Protein AF-A0A382DEV4-F1 (afdb_monomer_lite)

Secondary structure (DSSP, 8-state):
--EEEEEEEEEETTEEEEEEEEEEEEEEEETTEEEEEEEEEEEEEEEEE---PPTT-----EEEEEEEEEEEE-

Sequence (74 aa):
MSYELITSLRIFEDFSIASEIGSLDRYVEDENVNFTSTGEYIKFGFDYNLFNNWTGMDNSIYLGMRFATSSFNN

Structure (mmCIF, N/CA/C/O backbone):
data_AF-A0A382DEV4-F1
#
_entry.id   AF-A0A382DEV4-F1
#
loop_
_atom_site.group_PDB
_atom_site.id
_atom_site.type_symbol
_atom_site.label_atom_id
_atom_site.label_alt_id
_atom_site.label_comp_id
_atom_site.label_asym_id
_atom_si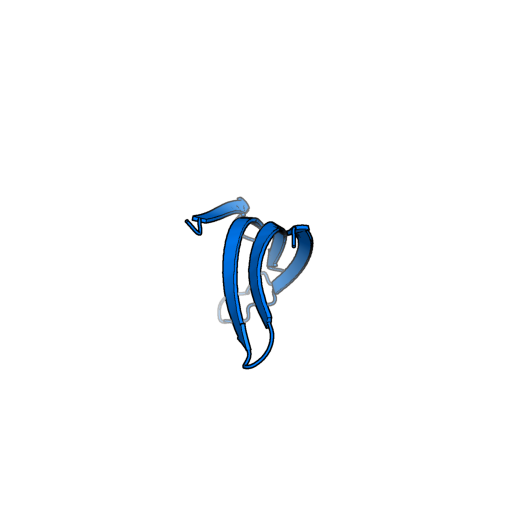te.label_entity_id
_atom_site.label_seq_id
_atom_site.pdbx_PDB_ins_code
_atom_site.Cartn_x
_atom_site.Cartn_y
_atom_site.Cartn_z
_atom_site.occupancy
_atom_site.B_iso_or_equiv
_atom_site.auth_seq_id
_atom_site.auth_comp_id
_atom_site.auth_asym_id
_atom_site.auth_atom_id
_atom_site.pdbx_PDB_model_num
ATOM 1 N N . MET A 1 1 ? 14.819 -8.804 -14.754 1.00 65.31 1 MET A N 1
ATOM 2 C CA . MET A 1 1 ? 14.435 -9.643 -13.600 1.00 65.31 1 MET A CA 1
ATOM 3 C C . MET A 1 1 ? 13.355 -8.889 -12.852 1.00 65.31 1 MET A C 1
ATOM 5 O O . MET A 1 1 ? 13.656 -7.833 -12.310 1.00 65.31 1 MET A O 1
ATOM 9 N N . SER A 1 2 ? 12.128 -9.411 -12.841 1.00 84.44 2 SER A N 1
ATOM 10 C CA . SER A 1 2 ? 11.024 -8.818 -12.083 1.00 84.44 2 SER A CA 1
ATOM 11 C C . SER A 1 2 ? 11.231 -9.034 -10.583 1.00 84.44 2 SER A C 1
ATOM 13 O O . SER A 1 2 ? 11.689 -10.100 -10.164 1.00 84.44 2 SER A O 1
ATOM 15 N N . TYR A 1 3 ? 10.926 -8.014 -9.786 1.00 87.69 3 TYR A N 1
ATOM 16 C CA . TYR A 1 3 ? 10.985 -8.071 -8.329 1.00 87.69 3 TYR A CA 1
ATOM 17 C C . TYR A 1 3 ? 9.742 -7.415 -7.732 1.00 87.69 3 TYR A C 1
ATOM 19 O O . TYR A 1 3 ? 9.200 -6.472 -8.299 1.00 87.69 3 TYR A O 1
ATOM 27 N N . GLU A 1 4 ? 9.299 -7.907 -6.583 1.00 91.44 4 GLU A N 1
ATOM 28 C CA . GLU A 1 4 ? 8.153 -7.375 -5.851 1.00 91.44 4 GLU A CA 1
ATOM 29 C C . GLU A 1 4 ? 8.456 -7.439 -4.357 1.00 91.44 4 GLU A C 1
ATOM 31 O O . GLU A 1 4 ? 8.938 -8.452 -3.844 1.00 91.44 4 GLU A O 1
ATOM 36 N N . LEU A 1 5 ? 8.201 -6.335 -3.666 1.00 93.56 5 LEU A N 1
ATOM 37 C CA . LEU A 1 5 ? 8.359 -6.204 -2.232 1.00 93.56 5 LEU A CA 1
ATOM 38 C C . LEU A 1 5 ? 7.058 -5.671 -1.643 1.00 93.56 5 LEU A C 1
ATOM 40 O O . LEU A 1 5 ? 6.652 -4.544 -1.922 1.00 93.56 5 LEU A O 1
ATOM 44 N N . ILE A 1 6 ? 6.445 -6.478 -0.781 1.00 94.38 6 ILE A N 1
ATOM 45 C CA . ILE A 1 6 ? 5.222 -6.139 -0.054 1.00 94.38 6 ILE A CA 1
ATOM 46 C C . ILE A 1 6 ? 5.579 -5.931 1.415 1.00 94.38 6 ILE A C 1
ATOM 48 O O . ILE A 1 6 ? 6.297 -6.729 2.017 1.00 94.38 6 ILE A O 1
ATOM 52 N N . THR A 1 7 ? 5.062 -4.864 2.011 1.00 94.19 7 THR A N 1
ATOM 53 C CA . THR A 1 7 ? 5.164 -4.589 3.443 1.00 94.19 7 THR A CA 1
ATOM 54 C C . THR A 1 7 ? 3.784 -4.266 3.989 1.00 94.19 7 THR A C 1
ATOM 56 O O . THR A 1 7 ? 3.107 -3.367 3.506 1.00 94.19 7 THR A O 1
ATOM 59 N N . SER A 1 8 ? 3.366 -4.980 5.029 1.00 93.44 8 SER A N 1
ATOM 60 C CA . SER A 1 8 ? 2.110 -4.717 5.734 1.00 93.44 8 SER A CA 1
ATOM 61 C C . SER A 1 8 ? 2.366 -4.627 7.228 1.00 93.44 8 SER A C 1
ATOM 63 O O . SER A 1 8 ? 3.023 -5.504 7.792 1.00 93.44 8 SER A O 1
ATOM 65 N N . LEU A 1 9 ? 1.829 -3.598 7.874 1.00 93.75 9 LEU A N 1
ATOM 66 C CA . LEU A 1 9 ? 1.983 -3.370 9.306 1.00 93.75 9 LEU A CA 1
ATOM 67 C C . LEU A 1 9 ? 0.624 -3.067 9.932 1.00 93.75 9 LEU A C 1
ATOM 69 O O . LEU A 1 9 ? -0.087 -2.161 9.500 1.00 93.75 9 LEU A O 1
ATOM 73 N N . ARG A 1 10 ? 0.283 -3.811 10.986 1.00 92.94 10 ARG A N 1
ATOM 74 C CA . ARG A 1 10 ? -0.860 -3.503 11.847 1.00 92.94 10 ARG A CA 1
ATOM 75 C C . ARG A 1 10 ? -0.392 -2.530 12.924 1.00 92.94 10 ARG A C 1
ATOM 77 O O . ARG A 1 10 ? 0.422 -2.900 13.764 1.00 92.94 10 ARG A O 1
ATOM 84 N N . ILE A 1 11 ? -0.868 -1.290 12.863 1.00 91.12 11 ILE A N 1
ATOM 85 C CA . ILE A 1 11 ? -0.484 -0.229 13.808 1.00 91.12 11 ILE A CA 1
ATOM 86 C C . ILE A 1 11 ? -1.379 -0.298 15.052 1.00 91.12 11 ILE A C 1
ATOM 88 O O . ILE A 1 11 ? -0.893 -0.195 16.174 1.00 91.12 11 ILE A O 1
ATOM 92 N N . PHE A 1 12 ? -2.681 -0.505 14.845 1.00 88.94 12 PHE A N 1
ATOM 93 C CA . PHE A 1 12 ? -3.677 -0.694 15.898 1.00 88.94 12 PHE A CA 1
ATOM 94 C C . PHE A 1 12 ? -4.499 -1.944 15.596 1.00 88.94 12 PHE A C 1
ATOM 96 O O . PHE A 1 12 ? -4.502 -2.427 14.466 1.00 88.94 12 PHE A O 1
ATOM 103 N N . GLU A 1 13 ? -5.226 -2.454 16.585 1.00 85.19 13 GLU A N 1
ATOM 104 C CA . GLU A 1 13 ? -6.067 -3.649 16.430 1.00 85.19 13 GLU A CA 1
ATOM 105 C C . GLU A 1 13 ? -7.013 -3.527 15.218 1.00 85.19 13 GLU A C 1
ATOM 107 O O . GLU A 1 13 ? -7.088 -4.442 14.392 1.00 85.19 13 GLU A O 1
ATOM 112 N N . ASP A 1 14 ? -7.553 -2.319 15.023 1.00 87.69 14 ASP A N 1
ATOM 113 C CA . ASP A 1 14 ? -8.472 -1.950 13.946 1.00 87.69 14 ASP A CA 1
ATOM 114 C C . ASP A 1 14 ? -7.827 -1.203 12.771 1.00 87.69 14 ASP A C 1
ATOM 116 O O . ASP A 1 14 ? -8.521 -0.858 11.824 1.00 87.69 14 ASP A O 1
ATOM 120 N N . PHE A 1 15 ? -6.523 -0.917 12.782 1.00 89.38 15 PHE A N 1
ATOM 121 C CA . PHE A 1 15 ? -5.894 -0.110 11.728 1.00 89.38 15 PHE A CA 1
ATOM 122 C C . PHE A 1 15 ? -4.620 -0.752 11.199 1.00 89.38 15 PHE A C 1
ATOM 124 O O . PHE A 1 15 ? -3.679 -1.041 11.945 1.00 89.38 15 PHE A O 1
ATOM 131 N N . SER A 1 16 ? -4.572 -0.926 9.883 1.00 93.50 16 SER A N 1
ATOM 132 C CA . SER A 1 16 ? -3.444 -1.521 9.177 1.00 93.50 16 SER A CA 1
ATOM 133 C C . SER A 1 16 ? -3.021 -0.649 8.005 1.00 93.50 16 SER A C 1
ATOM 135 O O . SER A 1 16 ? -3.848 -0.032 7.340 1.00 93.50 16 SER A O 1
ATOM 137 N N . ILE A 1 17 ? -1.721 -0.621 7.738 1.00 95.00 17 ILE A N 1
ATOM 138 C CA . ILE A 1 17 ? -1.134 0.020 6.565 1.00 95.00 17 ILE A CA 1
ATOM 139 C C . ILE A 1 17 ? -0.447 -1.035 5.705 1.00 95.00 17 ILE A C 1
ATOM 141 O O . ILE A 1 17 ? 0.089 -2.020 6.217 1.00 95.00 17 ILE A O 1
ATOM 145 N N . ALA A 1 18 ? -0.453 -0.821 4.397 1.00 95.06 18 ALA A N 1
ATOM 146 C CA . ALA A 1 18 ? 0.224 -1.676 3.438 1.00 95.06 18 ALA A CA 1
ATOM 147 C C . ALA A 1 18 ? 0.917 -0.829 2.374 1.00 95.06 18 ALA A C 1
ATOM 149 O O . ALA A 1 18 ? 0.375 0.172 1.909 1.00 95.06 18 ALA A O 1
ATOM 150 N N . SER A 1 19 ? 2.107 -1.243 1.971 1.00 95.25 19 SER A N 1
ATOM 151 C CA . SER A 1 19 ? 2.840 -0.696 0.841 1.00 95.25 19 SER A CA 1
ATOM 152 C C . SER A 1 19 ? 3.432 -1.822 0.006 1.00 95.25 19 SER A C 1
ATOM 154 O O . SER A 1 19 ? 3.747 -2.901 0.502 1.00 95.25 19 SER A O 1
ATOM 156 N N . GLU A 1 20 ? 3.561 -1.569 -1.284 1.00 95.50 20 GLU A N 1
ATOM 157 C CA . GLU A 1 20 ? 4.045 -2.514 -2.276 1.00 95.50 20 GLU A CA 1
ATOM 158 C C . GLU A 1 20 ? 4.882 -1.739 -3.287 1.00 95.50 20 GLU A C 1
ATOM 160 O O . GLU A 1 20 ? 4.485 -0.664 -3.738 1.00 95.50 20 GLU A O 1
ATOM 165 N N . ILE A 1 21 ? 6.050 -2.259 -3.631 1.00 93.81 21 ILE A N 1
ATOM 166 C CA . ILE A 1 21 ? 6.897 -1.718 -4.690 1.00 93.81 21 ILE A CA 1
ATOM 167 C C . ILE A 1 21 ? 7.414 -2.877 -5.524 1.00 93.81 21 ILE A C 1
ATOM 169 O O . ILE A 1 21 ? 7.809 -3.910 -4.985 1.00 93.81 21 ILE A O 1
ATOM 173 N N . GLY A 1 22 ? 7.424 -2.719 -6.839 1.00 92.69 22 GLY A N 1
ATOM 174 C CA . GLY A 1 22 ? 7.914 -3.769 -7.711 1.00 92.69 22 GLY A CA 1
ATOM 175 C C . GLY A 1 22 ? 8.267 -3.283 -9.101 1.00 92.69 22 GLY A C 1
ATOM 176 O O . GLY A 1 22 ? 7.920 -2.176 -9.509 1.00 92.69 22 GLY A O 1
ATOM 177 N N . SER A 1 23 ? 8.960 -4.148 -9.827 1.00 90.19 23 SER A N 1
ATOM 178 C CA . SER A 1 23 ? 9.296 -3.988 -11.233 1.00 90.19 23 SER A CA 1
ATOM 179 C C . SER A 1 23 ? 8.816 -5.207 -12.003 1.00 90.19 23 SER A C 1
ATOM 181 O O . SER A 1 23 ? 9.078 -6.343 -11.600 1.00 90.19 23 SER A O 1
ATOM 183 N N . LEU A 1 24 ? 8.102 -4.979 -13.099 1.00 84.75 24 LEU A N 1
ATOM 184 C CA . LEU A 1 24 ? 7.598 -6.010 -13.993 1.00 84.75 24 LEU A CA 1
ATOM 185 C C . LEU A 1 24 ? 8.248 -5.852 -15.367 1.00 84.75 24 LEU A C 1
ATOM 187 O O . LEU A 1 24 ? 8.126 -4.806 -16.003 1.00 84.75 24 LEU A O 1
ATOM 191 N N . ASP A 1 25 ? 8.871 -6.929 -15.836 1.00 81.00 25 ASP A N 1
ATOM 192 C CA . ASP A 1 25 ? 9.325 -7.051 -17.218 1.00 81.00 25 ASP A CA 1
ATOM 193 C C . ASP A 1 25 ? 8.223 -7.736 -18.024 1.00 81.00 25 ASP A C 1
ATOM 195 O O . ASP A 1 25 ? 7.880 -8.894 -17.765 1.00 81.00 25 ASP A O 1
ATOM 199 N N . ARG A 1 26 ? 7.652 -7.032 -19.002 1.00 76.75 26 ARG A N 1
ATOM 200 C CA . ARG A 1 26 ? 6.662 -7.597 -19.918 1.00 76.75 26 ARG A CA 1
ATOM 201 C C . ARG A 1 26 ? 7.260 -7.682 -21.315 1.00 76.75 26 ARG A C 1
ATOM 203 O O . ARG A 1 26 ? 7.440 -6.672 -21.992 1.00 76.75 26 ARG A O 1
ATOM 210 N N . TYR A 1 27 ? 7.544 -8.908 -21.738 1.00 76.62 27 TYR A N 1
ATOM 211 C CA . TYR A 1 27 ? 7.880 -9.208 -23.122 1.00 76.62 27 TYR A CA 1
ATOM 212 C C . TYR A 1 27 ? 6.587 -9.325 -23.929 1.00 76.62 27 TYR A C 1
ATOM 214 O O . TYR A 1 27 ? 5.712 -10.121 -23.578 1.00 76.62 27 TYR A O 1
ATOM 222 N N . VAL A 1 28 ? 6.446 -8.503 -24.966 1.00 74.19 28 VAL A N 1
ATOM 223 C CA . VAL A 1 28 ? 5.340 -8.593 -25.920 1.00 74.19 28 VAL A CA 1
ATOM 224 C C . VAL A 1 28 ? 5.941 -8.955 -27.271 1.00 74.19 28 VAL A C 1
ATOM 226 O O . VAL A 1 28 ? 6.712 -8.185 -27.845 1.00 74.19 28 VAL A O 1
ATOM 229 N N . GLU A 1 29 ? 5.608 -10.155 -27.735 1.00 69.94 29 GLU A N 1
ATOM 230 C CA . GLU A 1 29 ? 5.946 -10.646 -29.067 1.00 69.94 29 GLU A CA 1
ATOM 231 C C . GLU A 1 29 ? 4.701 -10.499 -29.941 1.00 69.94 29 GLU A C 1
ATOM 233 O O . GLU A 1 29 ? 3.656 -11.077 -29.633 1.00 69.94 29 GLU A O 1
ATOM 238 N N . ASP A 1 30 ? 4.797 -9.680 -30.983 1.00 71.38 30 ASP A N 1
ATOM 239 C CA . ASP A 1 30 ? 3.756 -9.507 -31.993 1.00 71.38 30 ASP A CA 1
ATOM 240 C C . ASP A 1 30 ? 4.387 -9.721 -33.374 1.00 71.38 30 ASP A C 1
ATOM 242 O O . ASP A 1 30 ? 5.580 -9.482 -33.561 1.00 71.38 30 ASP A O 1
ATOM 246 N N . GLU A 1 31 ? 3.604 -10.151 -34.365 1.00 70.19 31 GLU A N 1
ATOM 247 C CA . GLU A 1 31 ? 4.108 -10.642 -35.661 1.00 70.19 31 GLU A CA 1
ATOM 248 C C . GLU A 1 31 ? 4.982 -9.621 -36.418 1.00 70.19 31 GLU A C 1
ATOM 250 O O . GLU A 1 31 ? 5.765 -9.995 -37.290 1.00 70.19 31 GLU A O 1
ATOM 255 N N . ASN A 1 32 ? 4.867 -8.331 -36.081 1.00 69.75 32 ASN A N 1
ATOM 256 C CA . ASN A 1 32 ? 5.598 -7.235 -36.718 1.00 69.75 32 ASN A CA 1
ATOM 257 C C . ASN A 1 32 ? 6.504 -6.433 -35.770 1.00 69.75 32 ASN A C 1
ATOM 259 O O . ASN A 1 32 ? 7.339 -5.664 -36.250 1.00 69.75 32 ASN A O 1
ATOM 263 N N . VAL A 1 33 ? 6.342 -6.553 -34.447 1.00 67.19 33 VAL A N 1
ATOM 264 C CA . VAL A 1 33 ? 7.073 -5.728 -33.473 1.00 67.19 33 VAL A CA 1
ATOM 265 C C . VAL A 1 33 ? 7.325 -6.522 -32.197 1.00 67.19 33 VAL A C 1
ATOM 267 O O . VAL A 1 33 ? 6.390 -6.917 -31.509 1.00 67.19 33 VAL A O 1
ATOM 270 N N . ASN A 1 34 ? 8.600 -6.661 -31.839 1.00 67.75 34 ASN A N 1
ATOM 271 C CA . ASN A 1 34 ? 9.016 -7.234 -30.564 1.00 67.75 34 ASN A CA 1
ATOM 272 C C . ASN A 1 34 ? 9.518 -6.108 -29.666 1.00 67.75 34 ASN A C 1
ATOM 274 O O . ASN A 1 34 ? 10.528 -5.476 -29.982 1.00 67.75 34 ASN A O 1
ATOM 278 N N . PHE A 1 35 ? 8.834 -5.863 -28.548 1.00 69.38 35 PHE A N 1
ATOM 279 C CA . PHE A 1 35 ? 9.274 -4.882 -27.559 1.00 69.38 35 PHE A CA 1
ATOM 280 C C . PHE A 1 35 ? 9.246 -5.466 -26.147 1.00 69.38 35 PHE A C 1
ATOM 282 O O . PHE A 1 35 ? 8.386 -6.265 -25.775 1.00 69.38 35 PHE A O 1
ATOM 289 N N . THR A 1 36 ? 10.242 -5.073 -25.358 1.00 73.06 36 THR A N 1
ATOM 290 C CA . THR A 1 36 ? 10.327 -5.405 -23.935 1.00 73.06 36 THR A CA 1
ATOM 291 C C . THR A 1 36 ? 10.026 -4.133 -23.169 1.00 73.06 36 THR A C 1
ATOM 293 O O . THR A 1 36 ? 10.796 -3.185 -23.258 1.00 73.06 36 THR A O 1
ATOM 296 N N . SER A 1 37 ? 8.910 -4.102 -22.446 1.00 75.19 37 SER A N 1
ATOM 297 C CA . SER A 1 37 ? 8.590 -2.979 -21.567 1.00 75.19 37 SER A CA 1
ATOM 298 C C . SER A 1 37 ? 8.940 -3.361 -20.137 1.00 75.19 37 SER A C 1
ATOM 300 O O . SER A 1 37 ? 8.451 -4.371 -19.622 1.00 75.19 37 SER A O 1
ATOM 302 N N . THR A 1 38 ? 9.792 -2.559 -19.504 1.00 80.12 38 THR A N 1
ATOM 303 C CA . THR A 1 38 ? 10.087 -2.674 -18.074 1.00 80.12 38 THR A CA 1
ATOM 304 C C . THR A 1 38 ? 9.373 -1.538 -17.357 1.00 80.12 38 THR A C 1
ATOM 306 O O . THR A 1 38 ? 9.548 -0.360 -17.684 1.00 80.12 38 THR A O 1
ATOM 309 N N . GLY A 1 39 ? 8.536 -1.904 -16.392 1.00 84.75 39 GLY A N 1
ATOM 310 C CA . GLY A 1 39 ? 7.721 -0.976 -15.623 1.00 84.75 39 GLY A CA 1
ATOM 311 C C . GLY A 1 39 ? 7.969 -1.110 -14.137 1.00 84.75 39 GLY A C 1
ATOM 312 O O . GLY A 1 39 ? 7.911 -2.215 -13.608 1.00 84.75 39 GLY A O 1
ATOM 313 N N . GLU A 1 40 ? 8.184 0.008 -13.456 1.00 90.38 40 GLU A N 1
ATOM 314 C CA . GLU A 1 40 ? 8.232 0.065 -11.998 1.00 90.38 40 GLU A CA 1
ATOM 315 C C . GLU A 1 40 ? 6.928 0.642 -11.459 1.00 90.38 40 GLU A C 1
ATOM 317 O O . GLU A 1 40 ? 6.326 1.544 -12.047 1.00 90.38 40 GLU A O 1
ATOM 322 N N . TYR A 1 41 ? 6.474 0.122 -10.327 1.00 91.81 41 TYR A N 1
ATOM 323 C CA . TYR A 1 41 ? 5.255 0.574 -9.686 1.00 91.81 41 TYR A CA 1
ATOM 324 C C . TYR A 1 41 ? 5.433 0.664 -8.177 1.00 91.81 41 TYR A C 1
ATOM 326 O O . TYR A 1 41 ? 6.189 -0.089 -7.564 1.00 91.81 41 TYR A O 1
ATOM 334 N N . ILE A 1 42 ? 4.680 1.578 -7.578 1.00 93.88 42 ILE A N 1
ATOM 335 C CA . ILE A 1 42 ? 4.539 1.698 -6.134 1.00 93.88 42 ILE A CA 1
ATOM 336 C C . ILE A 1 42 ? 3.061 1.831 -5.784 1.00 93.88 42 ILE A C 1
ATOM 338 O O . ILE A 1 42 ? 2.302 2.557 -6.431 1.00 93.88 42 ILE A O 1
ATOM 342 N N . LYS A 1 43 ? 2.649 1.119 -4.743 1.00 95.06 43 LYS A N 1
ATOM 343 C CA . LYS A 1 43 ? 1.316 1.178 -4.157 1.00 95.06 43 LYS A CA 1
ATOM 344 C C . LYS A 1 43 ? 1.456 1.377 -2.660 1.00 95.06 43 LYS A C 1
ATOM 346 O O . LYS A 1 43 ?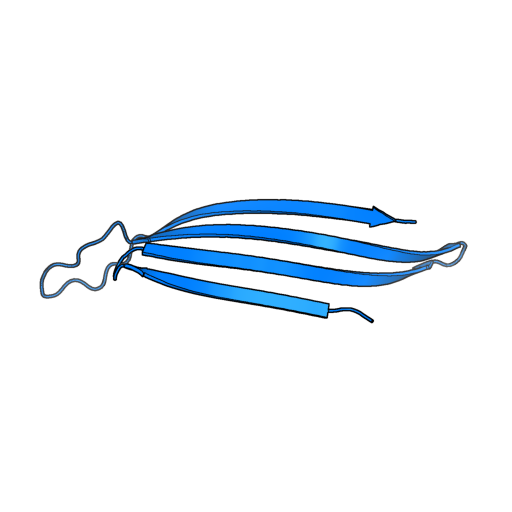 2.342 0.818 -2.023 1.00 95.06 43 LYS A O 1
ATOM 351 N N . PHE A 1 44 ? 0.565 2.155 -2.079 1.00 95.56 44 PHE A N 1
ATOM 352 C CA . PHE A 1 44 ? 0.432 2.243 -0.635 1.00 95.56 44 PHE A CA 1
ATOM 353 C C . PHE A 1 44 ? -1.023 2.480 -0.269 1.00 95.56 44 PHE A C 1
ATOM 355 O O . PHE A 1 44 ? -1.807 3.016 -1.048 1.00 95.56 44 PHE A O 1
ATOM 362 N N . GL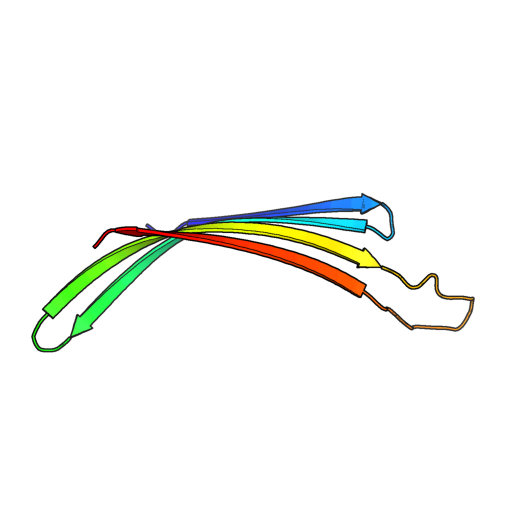Y A 1 45 ? -1.405 2.066 0.923 1.00 94.81 45 GLY A N 1
ATOM 363 C CA . GLY A 1 45 ? -2.766 2.197 1.390 1.00 94.81 45 GLY A CA 1
ATOM 364 C C . GLY A 1 45 ? -2.899 1.878 2.859 1.00 94.81 45 GLY A C 1
ATOM 365 O O . GLY A 1 45 ? -1.954 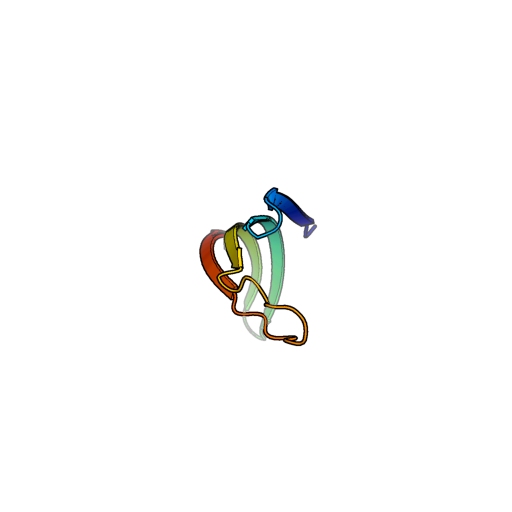1.462 3.530 1.00 94.81 45 GLY A O 1
ATOM 366 N N . PHE A 1 46 ? -4.105 2.090 3.349 1.00 94.19 46 PHE A N 1
ATOM 367 C CA . PHE A 1 46 ? -4.486 1.754 4.703 1.00 94.19 46 PHE A CA 1
ATOM 368 C C . PHE A 1 46 ? -5.880 1.147 4.708 1.00 94.19 46 PHE A C 1
ATOM 370 O O . PHE A 1 46 ? -6.703 1.450 3.843 1.00 94.19 46 PHE A O 1
ATOM 377 N N . ASP A 1 47 ? -6.134 0.330 5.718 1.00 91.75 47 ASP A N 1
ATOM 378 C CA . ASP A 1 47 ? -7.416 -0.290 5.993 1.00 91.75 47 ASP A CA 1
ATOM 379 C C . ASP A 1 47 ? -7.766 -0.035 7.470 1.00 91.75 47 ASP A C 1
ATOM 381 O O . ASP A 1 47 ? -6.943 -0.245 8.366 1.00 91.75 47 ASP A O 1
ATOM 385 N N . TYR A 1 48 ? -8.986 0.436 7.722 1.00 88.00 48 TYR A N 1
ATOM 386 C CA . TYR A 1 48 ? -9.549 0.666 9.048 1.00 88.00 48 TYR A CA 1
ATOM 387 C C . TYR A 1 48 ? -10.791 -0.204 9.249 1.00 88.00 48 TYR A C 1
ATOM 389 O O . TYR A 1 48 ? -11.734 -0.160 8.456 1.00 88.00 48 TYR A O 1
ATOM 397 N N . ASN A 1 49 ? -10.799 -0.997 10.311 1.00 87.19 49 ASN A N 1
ATOM 398 C CA . ASN A 1 49 ? -11.959 -1.740 10.761 1.00 87.19 49 ASN A CA 1
ATOM 399 C C . ASN A 1 49 ? -12.895 -0.777 11.496 1.00 87.19 49 ASN A C 1
ATOM 401 O O . ASN A 1 49 ? -12.590 -0.291 12.580 1.00 87.19 49 ASN A O 1
ATOM 405 N N . LEU A 1 50 ? -14.037 -0.480 10.884 1.00 79.38 50 LEU A N 1
ATOM 406 C CA . LEU A 1 50 ? -15.057 0.395 11.460 1.00 79.38 50 LEU A CA 1
ATOM 407 C C . LEU A 1 50 ? -15.931 -0.329 12.486 1.00 79.38 50 LEU A C 1
ATOM 409 O O . LEU A 1 50 ? -16.764 0.305 13.136 1.00 79.38 50 LEU A O 1
ATOM 413 N N . PHE A 1 51 ? -15.804 -1.651 12.589 1.00 70.88 51 PHE A N 1
ATOM 414 C CA . PHE A 1 51 ? -16.726 -2.462 13.356 1.00 70.88 51 PHE A CA 1
ATOM 415 C C . PHE A 1 51 ? -16.084 -2.980 14.633 1.00 70.88 51 PHE A C 1
ATOM 417 O O . PHE A 1 51 ? -15.196 -3.827 14.612 1.00 70.88 51 PHE A O 1
ATOM 424 N N . ASN A 1 52 ? -16.607 -2.495 15.755 1.00 66.44 52 ASN A N 1
ATOM 425 C CA . ASN A 1 52 ? 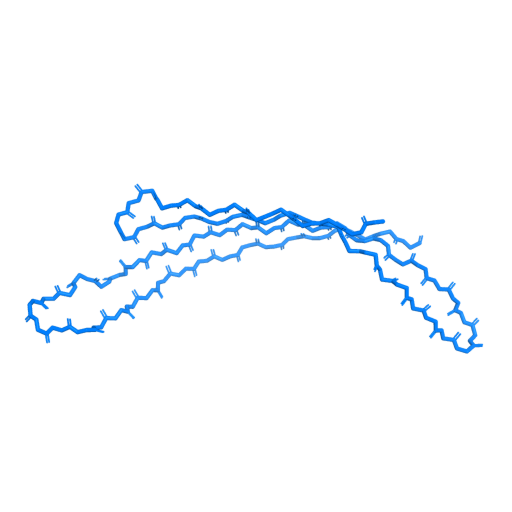-16.321 -3.037 17.069 1.00 66.44 52 ASN A CA 1
ATOM 426 C C . ASN A 1 52 ? -17.435 -4.043 17.390 1.00 66.44 52 ASN A C 1
ATOM 428 O O . ASN A 1 52 ? -18.525 -3.656 17.819 1.00 66.44 52 ASN A O 1
ATOM 432 N N . ASN A 1 53 ? -17.217 -5.321 17.064 1.00 61.81 53 ASN A N 1
ATOM 433 C CA . ASN A 1 53 ? -18.222 -6.364 17.277 1.00 61.81 53 ASN A CA 1
ATOM 434 C C . ASN A 1 53 ? -18.625 -6.417 18.756 1.00 61.81 53 ASN A C 1
ATOM 436 O O . ASN A 1 53 ? -17.787 -6.582 19.642 1.00 61.81 53 ASN A O 1
ATOM 440 N N . TRP A 1 54 ? -19.924 -6.321 19.031 1.00 60.75 54 TRP A N 1
ATOM 441 C CA . TRP A 1 54 ? -20.455 -6.678 20.344 1.00 60.75 54 TRP A CA 1
ATOM 442 C C . TRP A 1 54 ? -20.449 -8.202 20.512 1.00 60.75 54 TRP A C 1
ATOM 444 O O . TRP A 1 54 ? -20.424 -8.945 19.531 1.00 60.75 54 TRP A O 1
ATOM 454 N N . THR A 1 55 ? -20.471 -8.679 21.762 1.00 53.91 55 THR A N 1
ATOM 455 C CA . THR A 1 55 ? -20.504 -10.120 22.067 1.00 53.91 55 THR A CA 1
ATOM 456 C C . THR A 1 55 ? -21.625 -10.810 21.280 1.00 53.91 55 THR A C 1
ATOM 458 O O . THR A 1 55 ? -22.795 -10.459 21.420 1.00 53.91 55 THR A O 1
ATOM 461 N N . GLY A 1 56 ? -21.253 -11.777 20.434 1.00 62.16 56 GLY A N 1
ATOM 462 C CA . GLY A 1 56 ? -22.181 -12.553 19.605 1.00 62.16 56 GLY A CA 1
ATOM 463 C C . GLY A 1 56 ? -22.413 -12.031 18.182 1.00 62.16 56 GLY A C 1
ATOM 464 O O . GLY A 1 56 ? -23.239 -12.599 17.473 1.00 62.16 56 GLY A O 1
ATOM 465 N N . MET A 1 57 ? -21.713 -10.981 17.748 1.00 70.19 57 MET A N 1
ATOM 466 C CA . MET A 1 57 ? -21.673 -10.575 16.340 1.00 70.19 57 MET A CA 1
ATOM 467 C C . MET A 1 57 ? -20.357 -11.021 15.694 1.00 70.19 57 MET A C 1
ATOM 469 O O . MET A 1 57 ? -19.332 -11.021 16.366 1.00 70.19 57 MET A O 1
ATOM 473 N N . ASP A 1 58 ? -20.409 -11.353 14.398 1.00 66.19 58 ASP A N 1
ATOM 474 C CA . ASP A 1 58 ? -19.272 -11.735 13.534 1.00 66.19 58 ASP A CA 1
ATOM 475 C C . ASP A 1 58 ? -19.148 -10.790 12.320 1.00 66.19 58 ASP A C 1
ATOM 477 O O . ASP A 1 58 ? -18.689 -11.167 11.244 1.00 66.19 58 ASP A O 1
ATOM 481 N N . ASN A 1 59 ? -19.591 -9.536 12.458 1.00 66.94 59 ASN A N 1
ATOM 482 C CA . ASN A 1 59 ? -19.536 -8.580 11.358 1.00 66.94 59 ASN A CA 1
ATOM 483 C 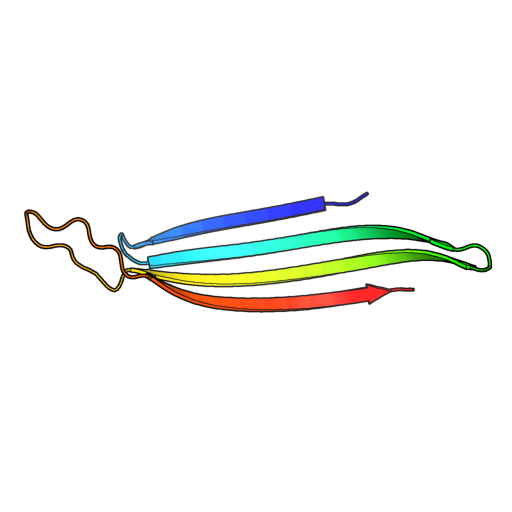C . ASN A 1 59 ? -18.182 -7.875 11.312 1.00 66.94 59 ASN A C 1
ATOM 485 O O . ASN A 1 59 ? -17.664 -7.400 12.320 1.00 66.94 59 ASN A O 1
ATOM 489 N N . SER A 1 60 ? -17.622 -7.769 10.115 1.00 66.12 60 SER A N 1
ATOM 490 C CA . SER A 1 60 ? -16.397 -7.017 9.875 1.00 66.12 60 SER A CA 1
ATOM 491 C C . SER A 1 60 ? -16.647 -6.049 8.728 1.00 66.12 60 SER A C 1
ATOM 493 O O . SER A 1 60 ? -16.914 -6.463 7.601 1.00 66.12 60 SER A O 1
ATOM 495 N N . ILE A 1 61 ? -16.614 -4.751 9.030 1.00 77.56 61 ILE A N 1
ATOM 496 C CA . ILE A 1 61 ? -16.779 -3.682 8.044 1.00 77.56 61 ILE A CA 1
ATOM 497 C C . ILE A 1 61 ? -15.458 -2.937 7.970 1.00 77.56 61 ILE A C 1
ATOM 499 O O . ILE A 1 61 ? -15.081 -2.226 8.898 1.00 77.56 61 ILE A O 1
ATOM 503 N N . TYR A 1 62 ? -14.771 -3.095 6.847 1.00 81.88 62 TYR A N 1
ATOM 504 C CA . TYR A 1 62 ? -13.500 -2.437 6.595 1.00 81.88 62 TYR A CA 1
ATOM 505 C C . TYR A 1 62 ? -13.701 -1.264 5.641 1.00 81.88 62 TYR A C 1
ATOM 507 O O . TYR A 1 62 ? -14.334 -1.400 4.594 1.00 81.88 62 TYR A O 1
ATOM 515 N N . LEU A 1 63 ? -13.134 -0.117 5.995 1.00 87.69 63 LEU A N 1
ATOM 516 C CA . LEU A 1 63 ? -12.979 1.034 5.119 1.00 87.69 63 LEU A CA 1
ATOM 517 C C . LEU A 1 63 ? -11.493 1.234 4.865 1.00 87.69 63 LEU A C 1
ATOM 519 O O . LEU A 1 63 ? -10.721 1.425 5.800 1.00 87.69 63 LEU A O 1
ATOM 523 N N . GLY A 1 64 ? -11.093 1.216 3.602 1.00 89.31 64 GLY A N 1
ATOM 524 C CA . GLY A 1 64 ? -9.699 1.387 3.223 1.00 89.31 64 GLY A CA 1
ATOM 525 C C . GLY A 1 64 ? -9.542 2.236 1.978 1.00 89.31 64 GLY A C 1
ATOM 526 O O . GLY A 1 64 ? -10.460 2.363 1.166 1.00 89.31 64 GLY A O 1
ATOM 527 N N . MET A 1 65 ? -8.357 2.815 1.828 1.00 94.31 65 MET A N 1
ATOM 528 C CA . MET A 1 65 ? -7.964 3.579 0.651 1.00 94.31 65 MET A CA 1
ATOM 529 C C . MET A 1 65 ? -6.589 3.111 0.190 1.00 94.31 65 MET A C 1
ATOM 531 O O . MET A 1 65 ? -5.688 2.892 0.999 1.00 94.31 65 MET A O 1
ATOM 535 N N . ARG A 1 66 ? -6.430 2.962 -1.126 1.00 94.62 66 ARG A N 1
ATOM 536 C CA . ARG A 1 66 ? -5.171 2.587 -1.775 1.00 94.62 66 ARG A CA 1
ATOM 537 C C . ARG A 1 66 ? -4.848 3.599 -2.869 1.00 94.62 66 ARG A C 1
ATOM 539 O O . ARG A 1 66 ? -5.727 3.971 -3.642 1.00 94.62 66 ARG A O 1
ATOM 546 N N . PHE A 1 67 ? -3.592 4.017 -2.932 1.00 94.81 67 PHE A N 1
ATOM 547 C CA . PHE A 1 67 ? -3.027 4.860 -3.977 1.00 94.81 67 PHE A CA 1
ATOM 548 C C . PHE A 1 67 ? -1.910 4.095 -4.687 1.00 94.81 67 PHE A C 1
ATOM 550 O O . PHE A 1 67 ? -1.094 3.438 -4.042 1.00 94.81 67 PHE A O 1
ATOM 557 N N . ALA A 1 68 ? -1.877 4.174 -6.015 1.00 93.25 68 ALA A N 1
ATOM 558 C CA . ALA A 1 68 ? -0.902 3.481 -6.843 1.00 93.25 68 ALA A CA 1
ATOM 559 C C . ALA A 1 68 ? -0.422 4.388 -7.975 1.00 93.25 68 ALA A C 1
ATOM 561 O O . ALA A 1 68 ? -1.218 5.102 -8.583 1.00 93.25 68 ALA A O 1
ATOM 562 N N . THR A 1 69 ? 0.874 4.332 -8.267 1.00 93.31 69 THR A N 1
ATOM 563 C CA . THR A 1 69 ? 1.482 4.995 -9.421 1.00 93.31 69 THR A CA 1
ATOM 564 C C . THR A 1 69 ? 2.554 4.102 -10.034 1.00 93.31 69 THR A C 1
ATOM 566 O O . THR A 1 69 ? 3.107 3.224 -9.368 1.00 93.31 69 THR A O 1
ATOM 569 N N . SER A 1 70 ? 2.823 4.300 -11.317 1.00 90.56 70 SER A N 1
ATOM 570 C CA . SER A 1 70 ? 3.731 3.463 -12.093 1.00 90.56 70 SER A CA 1
ATOM 571 C C . SER A 1 70 ? 4.388 4.258 -13.211 1.00 90.56 70 SER A C 1
ATOM 573 O O . SER A 1 70 ? 3.740 5.101 -13.834 1.00 90.56 70 SER A O 1
ATOM 575 N N . SER A 1 71 ? 5.645 3.931 -13.487 1.00 87.19 71 SER A N 1
ATOM 576 C CA . SER A 1 71 ? 6.439 4.482 -14.581 1.00 87.19 71 SER A CA 1
ATOM 577 C C . SER A 1 71 ? 6.924 3.344 -15.469 1.00 87.19 71 SER A C 1
ATOM 579 O O . SER A 1 71 ? 7.367 2.311 -14.972 1.00 87.19 71 SER A O 1
ATOM 581 N N . PHE A 1 72 ? 6.858 3.539 -16.783 1.00 83.12 72 PHE A N 1
ATOM 582 C CA . PHE A 1 72 ? 7.229 2.525 -17.769 1.00 83.12 72 PHE A CA 1
ATOM 583 C C . PHE A 1 72 ? 8.184 3.131 -18.790 1.00 83.12 72 PHE A C 1
ATOM 585 O O . PHE A 1 72 ? 7.955 4.257 -19.238 1.00 83.12 72 PHE A O 1
ATOM 592 N N . ASN A 1 73 ? 9.206 2.369 -19.175 1.00 71.88 73 ASN A N 1
ATOM 593 C CA . ASN A 1 73 ? 10.078 2.703 -20.298 1.00 71.88 73 ASN A CA 1
ATOM 594 C C . ASN A 1 73 ? 9.854 1.702 -21.445 1.00 71.88 73 ASN A C 1
ATOM 596 O O . ASN A 1 73 ? 9.628 0.513 -21.201 1.00 71.88 73 ASN A O 1
ATOM 600 N N . ASN A 1 74 ? 9.900 2.218 -22.678 1.00 58.62 74 ASN A N 1
ATOM 601 C CA . ASN A 1 74 ? 9.771 1.477 -23.939 1.00 58.62 74 ASN A CA 1
ATOM 602 C C . ASN A 1 74 ? 11.104 1.431 -24.680 1.00 58.62 74 ASN A C 1
ATOM 604 O O . ASN A 1 74 ? 11.813 2.464 -24.650 1.00 58.62 74 ASN A O 1
#

Foldseek 3Di:
DKDKDKDKDDPDPFKIKIKMKIKDWDWDDDPVDTDIKIKIKIKIKMKGFPDDDDPPDPDTDIDMDMDMDMDMDD

Radius of gyration: 18.91 Å; chains: 1; bounding box: 37×18×59 Å

pLDDT: mean 82.73, std 11.6, range [53.91, 95.56]

InterPro domains:
  IPR046111 Protein of unknown function DUF6048 [PF19515] (3-73)

Organism: NCBI:txid408172